Protein AF-A0A5D0ISW4-F1 (afdb_monomer)

Secondary structure (DSSP, 8-state):
-----HHHHHHHHHHHHHHTTTTT-GGG----GGGEEE-TTS-EEE-SS----SS------HHHHHHHHHHHHTTGGGGG-

Foldseek 3Di:
DQDPDDDVSVVVVVVVCVVLCVLPDVVSPDADPVQWDADPVGDIAGDDPDGDDPDRDHDDCVVVVVVVVVCVVVCVVVVPD

Radius of gyration: 18.84 Å; Cα contacts (8 Å, |Δi|>4): 57; chains: 1; bounding box: 60×25×43 Å

Sequence (81 aa):
PYKTIGHKDYYDEYSERLDSGELLDPTKIEVADSLKFKTPKGKIVYGGGGIIPDVFVPIDNTLHNETLQYIEQYQFFDNFI

Structure (mmCIF, N/CA/C/O backbone):
data_AF-A0A5D0ISW4-F1
#
_entry.id   AF-A0A5D0ISW4-F1
#
loop_
_atom_site.group_PDB
_atom_site.id
_atom_site.type_symbol
_atom_site.label_atom_id
_atom_site.label_alt_id
_atom_site.label_comp_id
_atom_site.label_asym_id
_atom_site.label_entity_id
_atom_site.label_seq_id
_atom_site.pdbx_PDB_ins_code
_atom_site.Cartn_x
_atom_site.Cartn_y
_atom_site.Cartn_z
_atom_site.occupancy
_atom_site.B_iso_or_equiv
_atom_site.auth_seq_id
_atom_site.auth_comp_id
_atom_site.auth_asym_id
_atom_site.auth_atom_id
_atom_site.pdbx_PDB_model_num
ATOM 1 N N . PRO A 1 1 ? 1.331 -2.166 12.245 1.00 60.41 1 PRO A N 1
ATOM 2 C CA . PRO A 1 1 ? 0.380 -1.050 12.033 1.00 60.41 1 PRO A CA 1
ATOM 3 C C . PRO A 1 1 ? 1.108 0.033 11.239 1.00 60.41 1 PRO A C 1
ATOM 5 O O . PRO A 1 1 ? 2.259 0.305 11.568 1.00 60.41 1 PRO A O 1
ATOM 8 N N . TYR A 1 2 ? 0.480 0.565 10.195 1.00 65.06 2 TYR A N 1
ATOM 9 C CA . TYR A 1 2 ? 1.049 1.588 9.320 1.00 65.06 2 TYR A CA 1
ATOM 10 C C . TYR A 1 2 ? 1.418 2.845 10.121 1.00 65.06 2 TYR A C 1
ATOM 12 O O . TYR A 1 2 ? 0.708 3.247 11.053 1.00 65.06 2 TYR A O 1
ATOM 20 N N . LYS A 1 3 ? 2.571 3.436 9.806 1.00 64.94 3 LYS A N 1
ATOM 21 C CA . LYS A 1 3 ? 3.132 4.559 10.565 1.00 64.94 3 LYS A CA 1
ATOM 22 C C . LYS A 1 3 ? 2.670 5.875 9.953 1.00 64.94 3 LYS A C 1
ATOM 24 O O . LYS A 1 3 ? 3.110 6.275 8.888 1.00 64.94 3 LYS A O 1
ATOM 29 N N . THR A 1 4 ? 1.840 6.622 10.673 1.00 60.25 4 THR A N 1
ATOM 30 C CA . THR A 1 4 ? 1.380 7.952 10.239 1.00 60.25 4 THR A CA 1
ATOM 31 C C . THR A 1 4 ? 2.294 9.072 10.752 1.00 60.25 4 THR A C 1
ATOM 33 O O . THR A 1 4 ? 1.824 9.970 11.454 1.00 60.25 4 THR A O 1
ATOM 36 N N . ILE A 1 5 ? 3.602 9.013 10.479 1.00 59.62 5 ILE A N 1
ATOM 37 C CA . ILE A 1 5 ? 4.588 9.920 11.100 1.00 59.62 5 ILE A CA 1
ATOM 38 C C . ILE A 1 5 ? 5.400 10.685 10.035 1.00 59.62 5 ILE A C 1
ATOM 40 O O . ILE A 1 5 ? 6.587 10.485 9.836 1.00 59.62 5 ILE A O 1
ATOM 44 N N . GLY A 1 6 ? 4.754 11.631 9.349 1.00 69.00 6 GLY A N 1
ATOM 45 C CA . GLY A 1 6 ? 5.434 12.601 8.478 1.00 69.00 6 GLY A CA 1
ATOM 46 C C . GLY A 1 6 ? 5.914 12.070 7.117 1.00 69.00 6 GLY A C 1
ATOM 47 O O . GLY A 1 6 ? 5.710 10.919 6.752 1.00 69.00 6 GLY A O 1
ATOM 48 N N . HIS A 1 7 ? 6.525 12.957 6.323 1.00 67.88 7 HIS A N 1
ATOM 49 C CA . HIS A 1 7 ? 6.862 12.682 4.918 1.00 67.88 7 HIS A CA 1
ATOM 50 C C . HIS A 1 7 ? 7.939 11.610 4.723 1.00 67.88 7 HIS A C 1
ATOM 52 O O . HIS A 1 7 ? 7.901 10.902 3.724 1.00 67.88 7 HIS A O 1
ATOM 58 N N . LYS A 1 8 ? 8.905 11.502 5.642 1.00 73.69 8 LYS A N 1
ATOM 59 C CA . LYS A 1 8 ? 9.999 10.530 5.539 1.00 73.69 8 LYS A CA 1
ATOM 60 C C . LYS A 1 8 ? 9.489 9.101 5.729 1.00 73.69 8 LYS A C 1
ATOM 62 O O . LYS A 1 8 ? 9.777 8.245 4.901 1.00 73.69 8 LYS A O 1
ATOM 67 N N . ASP A 1 9 ? 8.653 8.894 6.740 1.00 76.50 9 ASP A N 1
ATOM 68 C CA . ASP A 1 9 ? 8.089 7.583 7.053 1.00 76.50 9 ASP A CA 1
ATOM 69 C C . ASP A 1 9 ? 7.177 7.059 5.935 1.00 76.50 9 ASP A C 1
ATOM 71 O O . ASP A 1 9 ? 7.093 5.853 5.750 1.00 76.50 9 ASP A O 1
ATOM 75 N N . TYR A 1 10 ? 6.562 7.940 5.133 1.00 77.50 10 TYR A N 1
ATOM 76 C CA . TYR A 1 10 ? 5.792 7.529 3.952 1.00 77.50 10 TYR A CA 1
ATOM 77 C C . TYR A 1 10 ? 6.662 6.851 2.882 1.00 77.50 10 TYR A C 1
ATOM 79 O O . TYR A 1 10 ? 6.265 5.835 2.317 1.00 77.50 10 TYR A O 1
ATOM 87 N N . TYR A 1 11 ? 7.842 7.407 2.588 1.00 84.19 11 TYR A N 1
ATOM 88 C CA . TYR A 1 11 ? 8.756 6.817 1.602 1.00 84.19 11 TYR A CA 1
ATOM 89 C C . TYR A 1 11 ? 9.407 5.538 2.122 1.00 84.19 11 TYR A C 1
ATOM 91 O O . TYR A 1 11 ? 9.592 4.590 1.357 1.00 84.19 11 TYR A O 1
ATOM 99 N N . ASP A 1 12 ? 9.728 5.513 3.415 1.00 85.81 12 ASP A N 1
ATOM 100 C CA . ASP A 1 12 ? 10.274 4.328 4.068 1.00 85.81 12 ASP A CA 1
ATOM 101 C C . ASP A 1 12 ? 9.212 3.195 4.049 1.00 85.81 12 ASP A C 1
ATOM 103 O O . ASP A 1 12 ? 9.507 2.098 3.581 1.00 85.81 12 ASP A O 1
ATOM 107 N N . GLU A 1 13 ? 7.942 3.477 4.382 1.00 82.62 13 GLU A N 1
ATOM 108 C CA . GLU A 1 13 ? 6.825 2.516 4.274 1.00 82.62 13 GLU A CA 1
ATOM 109 C C . GLU A 1 13 ? 6.590 2.053 2.828 1.00 82.62 13 GLU A C 1
ATOM 111 O O . GLU A 1 13 ? 6.396 0.867 2.572 1.00 82.62 13 GLU A O 1
ATOM 116 N N . TYR A 1 14 ? 6.614 2.969 1.857 1.00 85.31 14 TYR A N 1
ATOM 117 C CA . TYR A 1 14 ? 6.474 2.613 0.445 1.00 85.31 14 TYR A CA 1
ATOM 118 C C . TYR A 1 14 ? 7.562 1.627 -0.003 1.00 85.31 14 TYR A C 1
ATOM 120 O O . TYR A 1 14 ? 7.264 0.661 -0.706 1.00 85.31 14 TYR A O 1
ATOM 128 N N . SER A 1 15 ? 8.802 1.844 0.440 1.00 87.38 15 SER A N 1
ATOM 129 C CA . SER A 1 15 ? 9.932 0.960 0.137 1.00 87.38 15 SER A CA 1
ATOM 130 C C . SER A 1 15 ? 9.763 -0.408 0.805 1.00 87.38 15 SER A C 1
ATOM 132 O O . SER A 1 15 ? 9.893 -1.431 0.142 1.00 87.38 15 SER A O 1
ATOM 134 N N . GLU A 1 16 ? 9.351 -0.447 2.075 1.00 88.06 16 GLU A N 1
ATOM 135 C CA . GLU A 1 16 ? 9.050 -1.702 2.781 1.00 88.06 16 GLU A CA 1
ATOM 136 C C . GLU A 1 16 ? 7.942 -2.516 2.084 1.00 88.06 16 GLU A C 1
ATOM 138 O O . GLU A 1 16 ? 8.029 -3.741 1.996 1.00 88.06 16 GLU A O 1
ATOM 143 N N . ARG A 1 17 ? 6.912 -1.846 1.547 1.00 87.69 17 ARG A N 1
ATOM 144 C CA . ARG A 1 17 ? 5.789 -2.478 0.822 1.00 87.69 17 ARG A CA 1
ATOM 145 C C . ARG A 1 17 ? 6.177 -2.980 -0.570 1.00 87.69 17 ARG A C 1
ATOM 147 O O . ARG A 1 17 ? 5.592 -3.946 -1.065 1.00 87.69 17 ARG A O 1
ATOM 154 N N . LEU A 1 18 ? 7.145 -2.331 -1.215 1.00 88.12 18 LEU A N 1
ATOM 155 C CA . LEU A 1 18 ? 7.767 -2.849 -2.433 1.00 88.12 18 LEU A CA 1
ATOM 156 C C . LEU A 1 18 ? 8.560 -4.120 -2.133 1.00 88.12 18 LEU A C 1
ATOM 158 O O . LEU A 1 18 ? 8.348 -5.137 -2.794 1.00 88.12 18 LEU A O 1
ATOM 162 N N . ASP A 1 19 ? 9.418 -4.070 -1.115 1.00 89.19 19 ASP A N 1
ATOM 163 C CA . ASP A 1 19 ? 10.316 -5.167 -0.749 1.00 89.19 19 ASP A CA 1
ATOM 164 C C . ASP A 1 19 ? 9.550 -6.403 -0.256 1.00 89.19 19 ASP A C 1
ATOM 166 O O . ASP A 1 19 ? 9.904 -7.536 -0.590 1.00 89.19 19 ASP A O 1
ATOM 170 N N . SER A 1 20 ? 8.453 -6.206 0.483 1.00 90.12 20 SER A N 1
ATOM 171 C CA . SER A 1 20 ? 7.557 -7.297 0.890 1.00 90.12 20 SER A CA 1
ATOM 172 C C . SER A 1 20 ? 6.782 -7.902 -0.288 1.00 90.12 20 SER A C 1
ATOM 174 O O . SER A 1 20 ? 6.304 -9.037 -0.210 1.00 90.12 20 SER A O 1
ATOM 176 N N . GLY A 1 21 ? 6.673 -7.173 -1.402 1.00 89.12 21 GLY A N 1
ATOM 177 C CA . GLY A 1 21 ? 5.871 -7.538 -2.564 1.00 89.12 21 GLY A CA 1
ATOM 178 C C . GLY A 1 21 ? 4.381 -7.232 -2.414 1.00 89.12 21 GLY A C 1
ATOM 179 O O . GLY A 1 21 ? 3.601 -7.667 -3.262 1.00 89.12 21 GLY A O 1
ATOM 180 N N . GLU A 1 22 ? 3.981 -6.474 -1.388 1.00 88.75 22 GLU A N 1
ATOM 181 C CA . GLU A 1 22 ? 2.597 -6.032 -1.177 1.00 88.75 22 GLU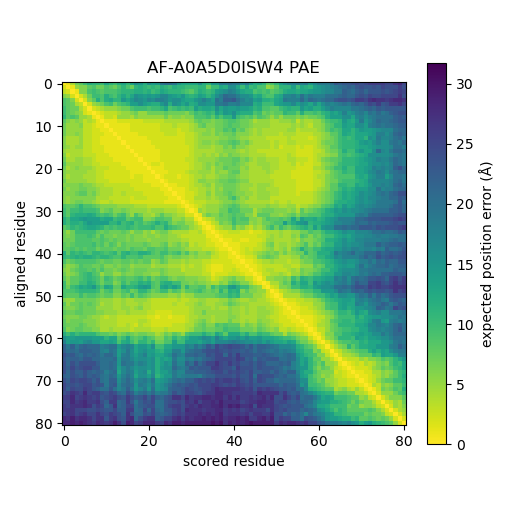 A CA 1
ATOM 182 C C . GLU A 1 22 ? 2.046 -5.281 -2.399 1.00 88.75 22 GLU A C 1
ATOM 184 O O . GLU A 1 22 ? 0.883 -5.437 -2.758 1.00 88.75 22 GLU A O 1
ATOM 189 N N . LEU A 1 23 ? 2.887 -4.494 -3.078 1.00 88.88 23 LEU A N 1
ATOM 190 C CA . LEU A 1 23 ? 2.490 -3.719 -4.261 1.00 88.88 23 LEU A CA 1
ATOM 191 C C . LEU A 1 23 ? 2.458 -4.536 -5.566 1.00 88.88 23 LEU A C 1
ATOM 193 O O . LEU A 1 23 ? 2.046 -4.020 -6.607 1.00 88.88 23 LEU A O 1
ATOM 197 N N . LEU A 1 24 ? 2.888 -5.798 -5.521 1.00 89.25 24 LEU A N 1
ATOM 198 C CA . LEU A 1 24 ? 2.975 -6.692 -6.681 1.00 89.25 24 LEU A CA 1
ATOM 199 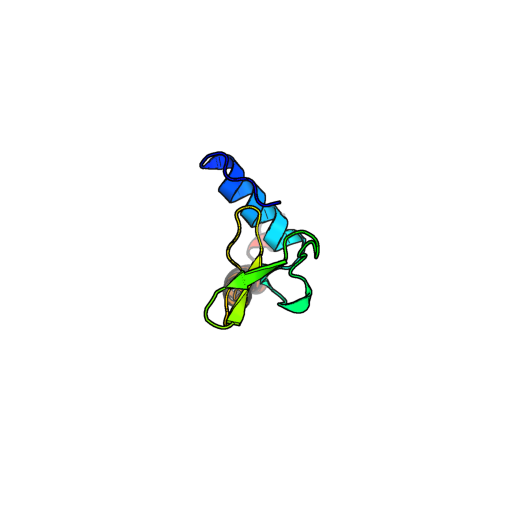C C . LEU A 1 24 ? 1.923 -7.803 -6.646 1.00 89.25 24 LEU A C 1
ATOM 201 O O . LEU A 1 24 ? 1.444 -8.219 -7.698 1.00 89.25 24 LEU A O 1
ATOM 205 N N . ASP A 1 25 ? 1.558 -8.279 -5.456 1.00 87.75 25 ASP A N 1
ATOM 206 C CA . ASP A 1 25 ? 0.659 -9.417 -5.278 1.00 87.75 25 ASP A CA 1
ATOM 207 C C . ASP A 1 25 ? -0.350 -9.148 -4.145 1.00 87.75 25 ASP A C 1
ATOM 209 O O . ASP A 1 25 ? 0.061 -8.916 -3.003 1.00 87.75 25 ASP A O 1
ATOM 213 N N . PRO A 1 26 ? -1.670 -9.232 -4.408 1.00 86.44 26 PRO A N 1
ATOM 214 C CA . PRO A 1 26 ? -2.688 -8.980 -3.389 1.00 86.44 26 PRO A CA 1
ATOM 215 C C . PRO A 1 26 ? -2.643 -9.973 -2.220 1.00 86.44 26 PRO A C 1
ATOM 217 O O . PRO A 1 26 ? -3.152 -9.670 -1.143 1.00 86.44 26 PRO A O 1
ATOM 220 N N . THR A 1 27 ? -2.065 -11.162 -2.405 1.00 86.69 27 THR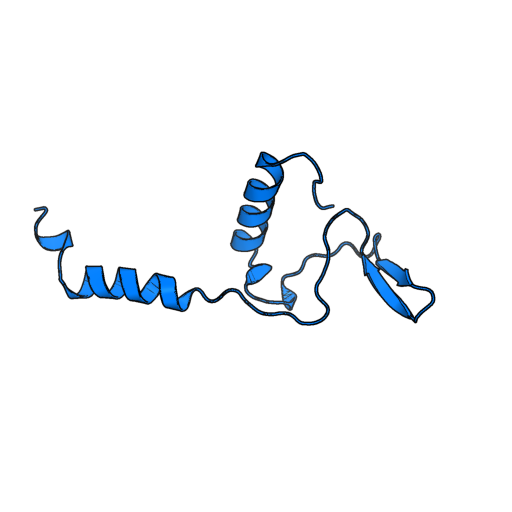 A N 1
ATOM 221 C CA . THR A 1 27 ? -1.938 -12.176 -1.345 1.00 86.69 27 THR A CA 1
ATOM 222 C C . THR A 1 27 ? -0.841 -11.848 -0.338 1.00 86.69 27 THR A C 1
ATOM 224 O O . THR A 1 27 ? -0.848 -12.397 0.761 1.00 86.69 27 THR A O 1
ATOM 227 N N . LYS A 1 28 ? 0.066 -10.925 -0.682 1.00 88.31 28 LYS A N 1
ATOM 228 C CA . LYS A 1 28 ? 1.168 -10.471 0.176 1.00 88.31 28 LYS A CA 1
ATOM 229 C C . LYS A 1 28 ? 0.804 -9.270 1.048 1.00 88.31 28 LYS A C 1
ATOM 231 O O . LYS A 1 28 ? 1.666 -8.717 1.727 1.00 88.31 28 LYS A O 1
ATOM 236 N N . ILE A 1 29 ? -0.462 -8.852 1.033 1.00 86.25 29 ILE A N 1
ATOM 237 C CA . ILE A 1 29 ? -0.964 -7.815 1.931 1.00 86.25 29 ILE A CA 1
ATOM 238 C C . ILE A 1 29 ? -1.081 -8.413 3.335 1.00 86.25 29 ILE A C 1
ATOM 240 O O . ILE A 1 29 ? -2.039 -9.116 3.659 1.00 86.25 29 ILE A O 1
ATOM 244 N N . GLU A 1 30 ? -0.089 -8.120 4.169 1.00 79.81 30 GLU A N 1
ATOM 245 C CA . GLU A 1 30 ? -0.037 -8.542 5.566 1.00 79.81 30 GLU A CA 1
ATOM 246 C C . GLU A 1 30 ? -0.989 -7.694 6.410 1.00 79.81 30 GLU A C 1
ATOM 248 O O . GLU A 1 30 ? -0.798 -6.487 6.592 1.00 79.81 30 GLU A O 1
ATOM 253 N N . VAL A 1 31 ? -2.024 -8.327 6.963 1.00 76.88 31 VAL A N 1
ATOM 254 C CA . VAL A 1 31 ? -2.994 -7.640 7.815 1.00 76.88 31 VAL A CA 1
ATOM 255 C C . VAL A 1 31 ? -3.188 -8.391 9.115 1.00 76.88 31 VAL A C 1
ATOM 257 O O . VAL A 1 31 ? -3.558 -9.560 9.131 1.00 76.88 31 VAL A O 1
ATOM 260 N N . ALA A 1 32 ? -2.984 -7.698 10.234 1.00 73.31 32 ALA A N 1
ATOM 261 C CA . ALA A 1 32 ? -3.247 -8.279 11.540 1.00 73.31 32 ALA A CA 1
ATOM 262 C C . ALA A 1 32 ? -4.761 -8.473 11.739 1.00 73.31 32 ALA A C 1
ATOM 264 O O . ALA A 1 32 ? -5.521 -7.500 11.746 1.00 73.31 32 ALA A O 1
ATOM 265 N N . ASP A 1 33 ? -5.196 -9.714 11.974 1.00 67.94 33 ASP A N 1
ATOM 266 C CA . ASP A 1 33 ? -6.606 -10.061 12.227 1.00 67.94 33 ASP A CA 1
ATOM 267 C C . ASP A 1 33 ? -7.224 -9.278 13.394 1.00 67.94 33 ASP A C 1
ATOM 269 O O . ASP A 1 33 ? -8.420 -8.981 13.398 1.00 67.94 33 ASP A O 1
ATOM 273 N N . SER A 1 34 ? -6.398 -8.884 14.367 1.00 77.06 34 SER A N 1
ATOM 274 C CA . SER A 1 34 ? -6.800 -8.063 15.515 1.00 77.06 34 SER A CA 1
ATOM 275 C C . SER A 1 34 ? -7.315 -6.673 15.131 1.00 77.06 34 SER A C 1
ATOM 277 O O . SER A 1 34 ? -7.973 -6.021 15.940 1.00 77.06 34 SER A O 1
ATOM 279 N N . LEU A 1 35 ? -7.042 -6.215 13.909 1.00 76.62 35 LEU A N 1
ATOM 280 C CA . LEU A 1 35 ? -7.429 -4.900 13.406 1.00 76.62 35 LEU A CA 1
ATOM 281 C C . LEU A 1 35 ? -8.623 -4.965 12.451 1.00 76.62 35 LEU A C 1
ATOM 283 O O . LEU A 1 35 ? -8.915 -3.973 11.794 1.00 76.62 35 LEU A O 1
ATOM 287 N N . LYS A 1 36 ? -9.324 -6.095 12.347 1.00 84.25 36 LYS A N 1
ATOM 288 C CA . LYS A 1 36 ? -10.465 -6.256 11.440 1.00 84.25 36 LYS A CA 1
ATOM 289 C C . LYS A 1 36 ? -11.749 -5.663 12.030 1.00 84.25 36 LYS A C 1
ATOM 291 O O . LYS A 1 36 ? -12.243 -6.116 13.059 1.00 84.25 36 LYS A O 1
ATOM 296 N N . PHE A 1 37 ? -12.356 -4.712 11.326 1.00 85.12 37 PHE A N 1
ATOM 297 C CA . PHE A 1 37 ? -13.624 -4.079 11.696 1.00 85.12 37 PHE A CA 1
ATOM 298 C C . PHE A 1 37 ? -14.659 -4.226 10.581 1.00 85.12 37 PHE A C 1
ATOM 300 O O . PHE A 1 37 ? -14.332 -4.263 9.396 1.00 85.12 37 PHE A O 1
ATOM 307 N N . LYS A 1 38 ? -15.941 -4.282 10.954 1.00 88.06 38 LYS A N 1
ATOM 308 C CA . LYS A 1 38 ? -17.058 -4.304 10.004 1.00 88.06 38 LYS A CA 1
ATOM 309 C C . LYS A 1 38 ? -17.785 -2.968 10.048 1.00 88.06 38 LYS A C 1
ATOM 311 O O . LYS A 1 38 ? -18.282 -2.555 11.091 1.00 88.06 38 LYS A O 1
ATOM 316 N N . THR A 1 39 ? -17.854 -2.296 8.906 1.00 87.06 39 THR A N 1
ATOM 317 C CA . THR A 1 39 ? -18.630 -1.059 8.764 1.00 87.06 39 THR A CA 1
ATOM 318 C C . THR A 1 39 ? -20.134 -1.347 8.878 1.00 87.06 39 THR A C 1
ATOM 320 O O . THR A 1 39 ? -20.562 -2.467 8.580 1.00 87.06 39 THR A O 1
ATOM 323 N N . PRO A 1 40 ? -20.978 -0.352 9.218 1.00 91.94 40 PRO A N 1
ATOM 324 C CA . PRO A 1 40 ? -22.435 -0.533 9.253 1.00 91.94 40 PRO A CA 1
ATOM 325 C C . PRO A 1 40 ? -23.027 -1.035 7.927 1.00 91.94 40 PRO A C 1
ATOM 327 O O . PRO A 1 40 ? -24.025 -1.746 7.921 1.00 91.94 40 PRO A O 1
ATOM 330 N N . LYS A 1 41 ? -22.381 -0.707 6.799 1.00 91.38 41 LYS A N 1
ATOM 331 C CA . LYS A 1 41 ? -22.756 -1.169 5.452 1.00 91.38 41 LYS A CA 1
ATOM 332 C C . LYS A 1 41 ? -22.192 -2.551 5.091 1.00 91.38 41 LYS A C 1
ATOM 334 O O . LYS A 1 41 ? -22.359 -3.004 3.967 1.00 91.38 41 LYS A O 1
ATOM 339 N N . GLY A 1 42 ? -21.512 -3.223 6.018 1.00 87.38 42 GLY A N 1
ATOM 340 C CA . GLY A 1 42 ? -21.045 -4.600 5.870 1.00 87.38 42 GLY A CA 1
ATOM 341 C C . GLY A 1 42 ? -19.647 -4.779 5.279 1.00 87.38 42 GLY A C 1
ATOM 342 O O . GLY A 1 42 ? -19.135 -5.895 5.324 1.00 87.38 42 GLY A O 1
ATOM 343 N N . LYS A 1 43 ? -19.002 -3.712 4.794 1.00 83.69 43 LYS A N 1
ATOM 344 C CA . LYS A 1 43 ? -17.620 -3.755 4.296 1.00 83.69 43 LYS A CA 1
ATOM 345 C C . LYS A 1 43 ? -16.634 -3.989 5.442 1.00 83.69 43 LYS A C 1
ATOM 347 O O . LYS A 1 43 ? -16.777 -3.370 6.501 1.00 83.69 43 LYS A O 1
ATOM 352 N N . ILE A 1 44 ? -15.656 -4.861 5.212 1.00 85.25 44 ILE A N 1
ATOM 353 C CA . ILE A 1 44 ? -14.538 -5.106 6.125 1.00 85.25 44 ILE A CA 1
ATOM 354 C C . ILE A 1 44 ? -13.499 -4.007 5.910 1.00 85.25 44 ILE A C 1
ATOM 356 O O . ILE A 1 44 ? -13.149 -3.692 4.776 1.00 85.25 44 ILE A O 1
ATOM 360 N N . VAL A 1 45 ? -13.030 -3.416 7.000 1.00 83.19 45 VAL A N 1
ATOM 361 C CA . VAL A 1 45 ? -11.943 -2.436 7.012 1.00 83.19 45 VAL A CA 1
ATOM 362 C C . VAL A 1 45 ? -10.938 -2.838 8.075 1.00 83.19 45 VAL A C 1
ATOM 364 O O . VAL A 1 45 ? -11.294 -3.513 9.041 1.00 83.19 45 VAL A O 1
ATOM 367 N N . TYR A 1 46 ? -9.693 -2.418 7.904 1.00 82.88 46 TYR A N 1
ATOM 368 C CA . TYR A 1 46 ? -8.618 -2.761 8.819 1.00 82.88 46 TYR A CA 1
ATOM 369 C C . TYR A 1 46 ? -8.081 -1.496 9.488 1.00 82.88 46 TYR A C 1
ATOM 371 O O . TYR A 1 46 ? -7.904 -0.465 8.842 1.00 82.88 46 TYR A O 1
ATOM 379 N N . GLY A 1 47 ? -7.913 -1.544 10.807 1.00 74.06 47 GLY A N 1
ATOM 380 C CA . GLY A 1 47 ? -7.358 -0.445 11.590 1.00 74.06 47 GLY A CA 1
ATOM 381 C C . GLY A 1 47 ? -5.846 -0.316 11.420 1.00 74.06 47 GLY A C 1
ATOM 382 O O . GLY A 1 47 ? -5.181 -1.212 10.910 1.00 74.06 47 GLY A O 1
ATOM 383 N N . GLY A 1 48 ? -5.289 0.792 11.909 1.00 73.94 48 GLY A N 1
ATOM 384 C CA . GLY A 1 48 ? -3.839 0.962 12.003 1.00 73.94 48 GLY A CA 1
ATOM 385 C C . GLY A 1 48 ? -3.183 1.759 10.880 1.00 73.94 48 GLY A C 1
ATOM 386 O O . GLY A 1 48 ? -1.983 1.624 10.740 1.00 73.94 48 GLY A O 1
ATOM 387 N N . GLY A 1 49 ? -3.913 2.587 10.125 1.00 64.88 49 GLY A N 1
ATOM 388 C CA . GLY A 1 49 ? -3.324 3.711 9.374 1.00 64.88 49 GLY A CA 1
ATOM 389 C C . GLY A 1 49 ? -3.150 3.539 7.860 1.00 64.88 49 GLY A C 1
ATOM 390 O O . GLY A 1 49 ? -2.915 4.536 7.189 1.00 64.88 49 GLY A O 1
ATOM 391 N N . GLY A 1 50 ? -3.330 2.336 7.309 1.00 68.69 50 GLY A N 1
ATOM 392 C CA . GLY A 1 50 ? -3.206 2.060 5.872 1.00 68.69 50 GLY A CA 1
ATOM 393 C C . GLY A 1 50 ? -4.532 1.624 5.261 1.00 68.69 50 GLY A C 1
ATOM 394 O O . GLY A 1 50 ? -5.314 0.897 5.876 1.00 68.69 50 GLY A O 1
ATOM 395 N N . ILE A 1 51 ? -4.809 2.115 4.054 1.00 70.94 51 ILE A N 1
ATOM 396 C CA . ILE A 1 51 ? -6.042 1.833 3.316 1.00 70.94 51 ILE A CA 1
ATOM 397 C C . ILE A 1 51 ? -5.777 0.664 2.368 1.00 70.94 51 ILE A C 1
ATOM 399 O O . ILE A 1 51 ? -4.996 0.793 1.429 1.00 70.94 51 ILE A O 1
ATOM 403 N N . ILE A 1 52 ? -6.465 -0.455 2.590 1.00 81.06 52 ILE A N 1
ATOM 404 C CA . ILE A 1 52 ? -6.466 -1.586 1.656 1.00 81.06 52 ILE A CA 1
ATOM 405 C C . ILE A 1 52 ? -7.467 -1.288 0.533 1.00 81.06 52 ILE A C 1
ATOM 407 O O . ILE A 1 52 ? -8.623 -0.952 0.830 1.00 81.06 52 ILE A O 1
ATOM 411 N N . PRO A 1 53 ? -7.053 -1.372 -0.742 1.00 79.81 53 PRO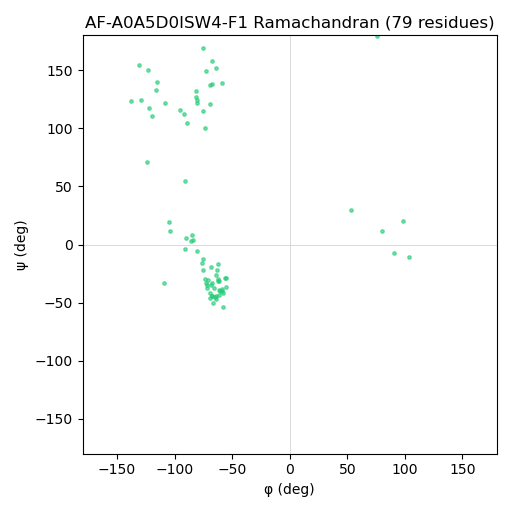 A N 1
ATOM 412 C CA . PRO A 1 53 ? -7.937 -1.082 -1.859 1.00 79.81 53 PRO A CA 1
ATOM 413 C C . PRO A 1 53 ? -8.970 -2.199 -2.054 1.00 79.81 53 PRO A C 1
ATOM 415 O O . PRO A 1 53 ? -8.697 -3.370 -1.809 1.00 79.81 53 PRO A O 1
ATOM 418 N N . ASP A 1 54 ? -10.156 -1.840 -2.549 1.00 81.56 54 ASP A N 1
ATOM 419 C CA . ASP A 1 54 ? -11.169 -2.830 -2.950 1.00 81.56 54 ASP A CA 1
ATOM 420 C C . ASP A 1 54 ? -10.777 -3.577 -4.233 1.00 81.56 54 ASP A C 1
ATOM 422 O O . ASP A 1 54 ? -11.157 -4.727 -4.434 1.00 81.56 54 ASP A O 1
ATOM 426 N N . VAL A 1 55 ? -10.031 -2.904 -5.112 1.00 85.75 55 VAL A N 1
ATOM 427 C CA . VAL A 1 55 ? -9.511 -3.445 -6.367 1.00 85.75 55 VAL A CA 1
ATOM 428 C C . VAL A 1 55 ? -8.001 -3.310 -6.333 1.00 85.75 55 VAL A C 1
ATOM 430 O O . VAL A 1 55 ? -7.476 -2.199 -6.270 1.00 85.75 55 VAL A O 1
ATOM 433 N N . PHE A 1 56 ? -7.309 -4.443 -6.367 1.00 88.19 56 PHE A N 1
ATOM 434 C CA . PHE A 1 56 ? -5.858 -4.469 -6.4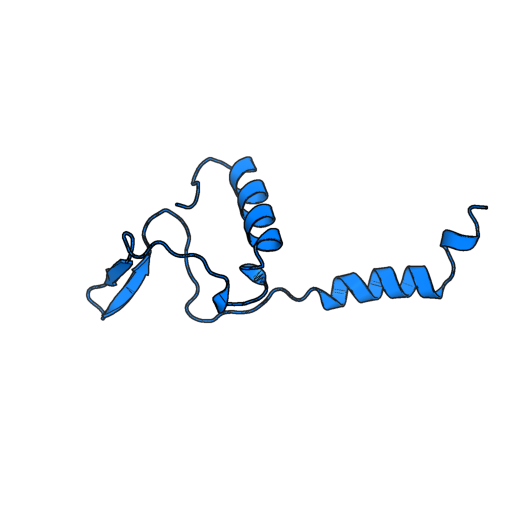27 1.00 88.19 56 PHE A CA 1
ATOM 435 C C . PHE A 1 56 ? -5.386 -4.236 -7.863 1.00 88.19 56 PHE A C 1
ATOM 437 O O . 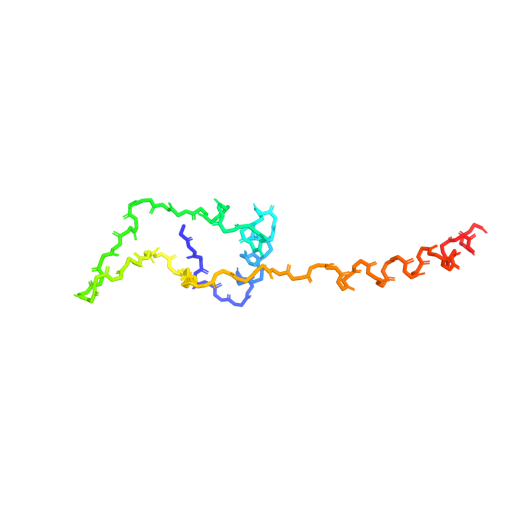PHE A 1 56 ? -5.781 -4.966 -8.773 1.00 88.19 56 PHE A O 1
ATOM 444 N N . VAL A 1 57 ? -4.537 -3.228 -8.053 1.00 86.31 57 VAL A N 1
ATOM 445 C CA . VAL A 1 57 ? -3.839 -2.967 -9.314 1.00 86.31 57 VAL A CA 1
ATOM 446 C C . VAL A 1 57 ? -2.344 -3.050 -9.007 1.00 86.31 57 VAL A C 1
ATOM 448 O O . VAL A 1 57 ? -1.860 -2.197 -8.261 1.00 86.31 57 VAL A O 1
ATOM 451 N N . PRO A 1 58 ? -1.628 -4.076 -9.508 1.00 87.00 58 PRO A N 1
ATOM 452 C CA . PRO A 1 58 ? -0.197 -4.200 -9.268 1.00 87.00 58 PRO A CA 1
ATOM 453 C C . PRO A 1 58 ? 0.549 -3.036 -9.911 1.00 87.00 58 PRO A C 1
ATOM 455 O O . PRO A 1 58 ? 0.118 -2.495 -10.935 1.00 87.00 58 PRO A O 1
ATOM 458 N N . ILE A 1 59 ? 1.694 -2.681 -9.337 1.00 84.38 59 ILE A N 1
ATOM 459 C CA . ILE A 1 59 ? 2.601 -1.745 -9.997 1.00 84.38 59 ILE A CA 1
ATOM 460 C C . ILE A 1 59 ? 3.183 -2.393 -11.254 1.00 84.38 59 ILE A C 1
ATOM 462 O O . ILE A 1 59 ? 3.549 -3.571 -11.260 1.00 84.38 59 ILE A O 1
ATOM 466 N N . ASP A 1 60 ? 3.262 -1.614 -12.326 1.00 80.44 60 ASP A N 1
ATOM 467 C CA . ASP A 1 60 ? 3.866 -2.064 -13.568 1.00 80.44 60 ASP A CA 1
ATOM 468 C C . 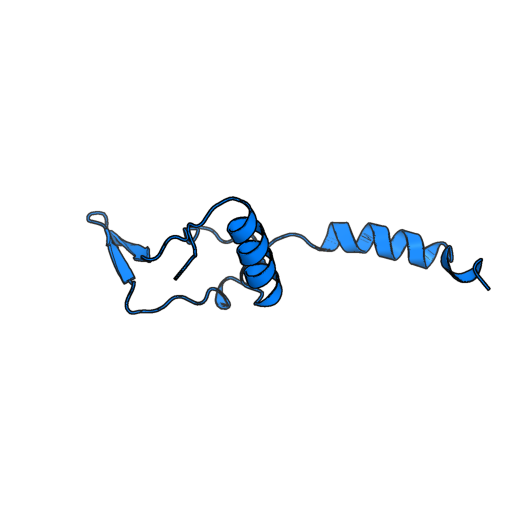ASP A 1 60 ? 5.368 -1.750 -13.568 1.00 80.44 60 ASP A C 1
ATOM 470 O O . ASP A 1 60 ? 5.787 -0.603 -13.740 1.00 80.44 60 ASP A O 1
ATOM 474 N N . ASN A 1 61 ? 6.180 -2.787 -13.363 1.00 66.81 61 ASN A N 1
ATOM 475 C CA . ASN A 1 61 ? 7.637 -2.688 -13.416 1.00 66.81 61 ASN A CA 1
ATOM 476 C C . ASN A 1 61 ? 8.204 -2.966 -14.821 1.00 66.81 61 ASN A C 1
ATOM 478 O O . ASN A 1 61 ? 9.417 -2.845 -15.010 1.00 66.81 61 ASN A O 1
ATOM 482 N N . THR A 1 62 ? 7.386 -3.337 -15.818 1.00 67.00 62 THR A N 1
ATOM 483 C CA . THR A 1 62 ? 7.911 -3.701 -17.147 1.00 67.00 62 THR A CA 1
ATOM 484 C C . THR A 1 62 ? 8.490 -2.491 -17.872 1.00 67.00 62 THR A C 1
ATOM 486 O O . THR A 1 62 ? 9.537 -2.613 -18.503 1.00 67.00 62 THR A O 1
ATOM 489 N N . LEU A 1 63 ? 7.903 -1.304 -17.683 1.00 60.09 63 LEU A N 1
ATOM 490 C CA . LEU A 1 63 ? 8.416 -0.040 -18.231 1.00 60.09 63 LEU A CA 1
ATOM 491 C C . LEU A 1 63 ? 9.825 0.314 -17.717 1.00 60.09 63 LEU A C 1
ATOM 493 O O . LEU A 1 63 ? 10.618 0.921 -18.436 1.00 60.09 63 LEU A O 1
ATOM 497 N N . HIS A 1 64 ? 10.171 -0.082 -16.487 1.00 57.56 64 HIS A N 1
ATOM 498 C CA . HIS A 1 64 ? 11.513 0.145 -15.937 1.00 57.56 64 HIS A CA 1
ATOM 499 C C . HIS A 1 64 ? 12.556 -0.782 -16.584 1.00 57.56 64 HIS A C 1
ATOM 501 O O . HIS A 1 64 ? 13.700 -0.385 -16.814 1.00 57.56 64 HIS A O 1
ATOM 507 N N . ASN A 1 65 ? 12.142 -1.999 -16.942 1.00 60.28 65 ASN A N 1
ATOM 508 C CA . ASN A 1 65 ? 13.004 -2.969 -17.606 1.00 60.28 65 ASN 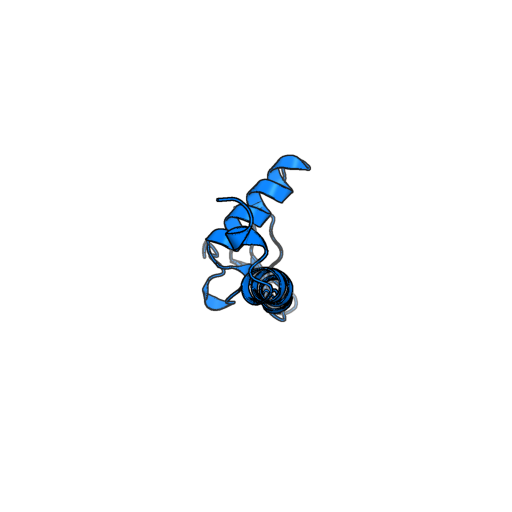A CA 1
ATOM 509 C C . ASN A 1 65 ? 13.294 -2.590 -19.056 1.00 60.28 65 ASN A C 1
ATOM 511 O O . ASN A 1 65 ? 14.410 -2.816 -19.499 1.00 60.28 65 ASN A O 1
ATOM 515 N N . GLU A 1 66 ? 12.356 -1.980 -19.783 1.00 63.25 66 GLU A N 1
ATOM 516 C CA . GLU A 1 66 ? 12.587 -1.579 -21.180 1.00 63.25 66 GLU A CA 1
ATOM 517 C C . GLU A 1 66 ? 13.765 -0.606 -21.319 1.00 63.25 66 GLU A C 1
ATOM 519 O O . GLU A 1 66 ? 14.582 -0.743 -22.226 1.00 63.25 66 GLU A O 1
ATOM 524 N N . THR A 1 67 ? 13.904 0.342 -20.388 1.00 67.25 67 THR A N 1
ATOM 525 C CA . THR A 1 67 ? 15.014 1.309 -20.408 1.00 67.25 67 THR A CA 1
ATOM 526 C C . THR A 1 67 ? 16.353 0.639 -20.091 1.00 67.25 67 THR A C 1
ATOM 528 O O . THR A 1 67 ? 17.351 0.917 -20.752 1.00 67.25 67 THR A O 1
ATOM 531 N N . LEU A 1 68 ? 16.389 -0.272 -19.113 1.00 64.75 68 LEU A N 1
ATOM 532 C CA . LEU A 1 68 ? 17.601 -1.031 -18.786 1.00 64.75 68 LEU A CA 1
ATOM 533 C C . LEU A 1 68 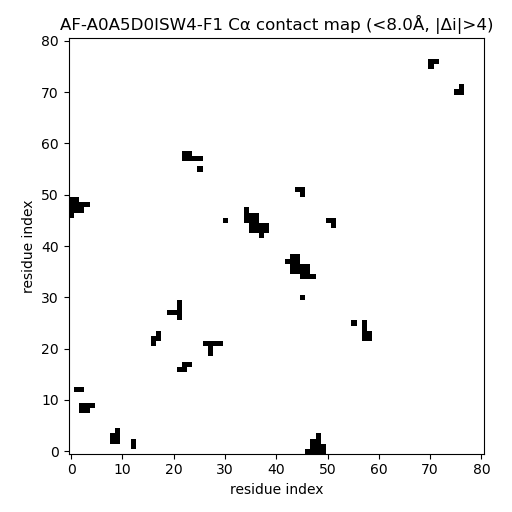? 17.985 -1.996 -19.913 1.00 64.75 68 LEU A C 1
ATOM 535 O O . LEU A 1 68 ? 19.140 -2.016 -20.325 1.00 64.75 68 LEU A O 1
ATOM 539 N N . GLN A 1 69 ? 17.011 -2.712 -20.476 1.00 66.38 69 GLN A N 1
ATOM 540 C CA . GLN A 1 69 ? 17.196 -3.590 -21.631 1.00 66.38 69 GLN A CA 1
ATOM 541 C C . GLN A 1 69 ? 17.686 -2.815 -22.851 1.00 66.38 69 GLN A C 1
ATOM 543 O O . GLN A 1 69 ? 18.563 -3.298 -23.559 1.00 66.38 69 GLN A O 1
ATOM 548 N N . TYR A 1 70 ? 17.164 -1.608 -23.087 1.00 69.69 70 TYR A N 1
ATOM 549 C CA . TYR A 1 70 ? 17.673 -0.716 -24.123 1.00 69.69 70 TYR A CA 1
ATOM 550 C C . TYR A 1 70 ? 19.161 -0.424 -23.875 1.00 69.69 70 TYR A C 1
ATOM 552 O O . TYR A 1 70 ? 19.992 -0.699 -24.734 1.00 69.69 70 TYR A O 1
ATOM 560 N N . ILE A 1 71 ? 19.540 0.044 -22.683 1.00 70.19 71 ILE A N 1
ATOM 561 C CA . ILE A 1 71 ? 20.944 0.375 -22.373 1.00 70.19 71 ILE A CA 1
ATOM 562 C C . ILE A 1 71 ? 21.872 -0.857 -22.481 1.00 70.19 71 ILE A C 1
ATOM 564 O O . ILE A 1 71 ? 22.982 -0.732 -23.007 1.00 70.19 71 ILE A O 1
ATOM 568 N N . GLU A 1 72 ? 21.427 -2.041 -22.046 1.00 69.06 72 GLU A N 1
ATOM 569 C CA . GLU A 1 72 ? 22.158 -3.312 -22.192 1.00 69.06 72 GLU A CA 1
ATOM 570 C C . GLU A 1 72 ? 22.339 -3.717 -23.664 1.00 69.06 72 GLU A C 1
ATOM 572 O O . GLU A 1 72 ? 23.450 -4.053 -24.081 1.00 69.06 72 GLU A O 1
ATOM 577 N N . GLN A 1 73 ? 21.276 -3.643 -24.473 1.00 69.50 73 GLN A N 1
ATOM 578 C CA . GLN A 1 73 ? 21.301 -4.016 -25.893 1.00 69.50 73 GLN A CA 1
ATOM 579 C C . GLN A 1 73 ? 22.250 -3.146 -26.722 1.00 69.50 73 GLN A C 1
ATOM 581 O O . GLN A 1 73 ? 22.848 -3.638 -27.678 1.00 69.50 73 GLN A O 1
ATOM 586 N N . TYR A 1 74 ? 22.423 -1.875 -26.356 1.00 67.56 74 TYR A N 1
ATOM 587 C CA . TYR A 1 74 ? 23.348 -0.967 -27.043 1.00 67.56 74 TYR A CA 1
ATOM 588 C C . TYR A 1 74 ? 24.797 -1.057 -26.541 1.00 67.56 74 TYR A C 1
ATOM 590 O O . TYR A 1 74 ? 25.619 -0.244 -26.965 1.00 67.56 74 TYR A O 1
ATOM 598 N N . GLN A 1 75 ? 25.131 -2.029 -25.675 1.00 62.91 75 GLN A N 1
ATOM 599 C CA . GLN A 1 75 ? 26.503 -2.286 -25.202 1.00 62.91 75 GLN A CA 1
ATOM 600 C C . GLN A 1 75 ? 27.165 -1.023 -24.621 1.00 62.91 75 GLN A C 1
ATOM 602 O O . GLN A 1 75 ? 28.381 -0.842 -24.681 1.00 62.91 75 GLN A O 1
ATOM 607 N N . PHE A 1 76 ? 26.363 -0.110 -24.062 1.00 62.38 76 PHE A N 1
ATOM 608 C CA . PHE A 1 76 ? 26.859 1.183 -23.589 1.00 62.38 76 PHE A CA 1
ATOM 609 C C . PHE A 1 76 ? 27.883 1.007 -22.454 1.00 62.38 76 PHE A C 1
ATOM 611 O O . PHE A 1 76 ? 28.822 1.791 -22.344 1.00 62.38 76 PHE A O 1
ATOM 618 N N . PHE A 1 77 ? 27.746 -0.066 -21.668 1.00 62.91 77 PHE A N 1
ATOM 619 C CA . PHE A 1 77 ? 28.659 -0.434 -20.585 1.00 62.91 77 PHE A CA 1
ATOM 620 C C . PHE A 1 77 ? 29.991 -1.043 -21.050 1.00 62.91 77 PHE A C 1
ATOM 622 O O . PHE A 1 77 ? 30.977 -0.935 -20.324 1.00 62.91 77 PHE A O 1
ATOM 629 N N . ASP A 1 78 ? 30.066 -1.597 -22.263 1.00 60.59 78 ASP A N 1
ATOM 630 C CA . ASP A 1 78 ? 31.290 -2.237 -22.776 1.00 60.59 78 ASP A CA 1
ATOM 631 C C . ASP A 1 78 ? 32.359 -1.215 -23.199 1.00 60.59 78 ASP A C 1
ATOM 633 O O . ASP A 1 78 ? 33.523 -1.564 -23.382 1.00 60.59 78 ASP A O 1
ATOM 637 N N . ASN A 1 79 ? 31.991 0.068 -23.300 1.00 61.22 79 ASN A N 1
ATOM 638 C CA . ASN A 1 79 ? 32.903 1.167 -23.635 1.00 61.22 79 ASN A CA 1
ATOM 639 C C . ASN A 1 79 ? 33.644 1.757 -22.419 1.00 61.22 79 ASN A C 1
ATOM 641 O O . ASN A 1 79 ? 34.359 2.747 -22.570 1.00 61.22 79 ASN A O 1
ATOM 645 N N . PHE A 1 80 ? 33.453 1.200 -21.218 1.00 62.72 80 PHE A N 1
ATOM 646 C CA . PHE A 1 80 ? 34.117 1.651 -19.987 1.00 62.72 80 PHE A CA 1
ATOM 647 C C . PHE A 1 80 ? 35.247 0.713 -19.515 1.00 62.72 80 PHE A C 1
ATOM 649 O O . PHE A 1 80 ? 35.648 0.789 -18.352 1.00 62.72 80 PHE A O 1
ATOM 656 N N . ILE A 1 81 ? 35.769 -0.143 -20.405 1.00 54.97 81 ILE A N 1
ATOM 657 C CA . ILE A 1 81 ? 37.050 -0.855 -20.221 1.00 54.97 81 ILE A CA 1
ATOM 658 C C . ILE A 1 81 ? 38.188 -0.049 -20.846 1.00 54.97 81 ILE A C 1
ATOM 660 O O . ILE A 1 81 ? 38.050 0.352 -22.023 1.00 54.97 81 ILE A O 1
#

Mean predicted aligned error: 11.02 Å

Organism: NCBI:txid1912246

Solvent-accessible surface area (backbone atoms only — not comparable to full-atom values): 5194 Å² total; per-residue (Å²): 116,52,69,90,62,63,78,66,42,50,55,54,49,53,49,52,35,51,75,67,31,35,48,64,36,79,87,46,59,85,71,67,74,94,33,65,43,71,46,97,88,65,52,78,47,57,63,46,78,56,87,80,69,96,69,83,76,59,68,80,63,64,73,63,46,53,57,52,50,48,48,59,75,68,48,62,73,71,74,76,116

pLDDT: mean 76.43, std 10.63, range [54.97, 91.94]

Nearest PDB structures (foldseek):
  7d5s-assembly1_5D  TM=2.114E-01  e=4.305E+00  Saccharomyces cerevisiae S288C